Protein AF-A0A7Z9YWJ6-F1 (afdb_monomer_lite)

pLDDT: mean 89.39, std 5.34, range [56.16, 94.69]

Structure (mmCIF, N/CA/C/O backbone):
data_AF-A0A7Z9YWJ6-F1
#
_entry.id   AF-A0A7Z9YWJ6-F1
#
loop_
_atom_site.group_PDB
_atom_site.id
_atom_site.type_symbol
_atom_site.label_atom_id
_atom_site.label_alt_id
_atom_site.label_comp_id
_atom_site.label_asym_id
_atom_site.label_entity_id
_atom_site.label_seq_id
_atom_site.pdbx_PDB_ins_code
_atom_site.Cartn_x
_atom_site.Cartn_y
_atom_site.Cartn_z
_atom_site.occupancy
_atom_site.B_iso_or_equiv
_atom_site.auth_seq_id
_atom_site.auth_comp_id
_atom_site.auth_asym_id
_atom_site.auth_atom_id
_atom_site.pdbx_PDB_model_num
ATOM 1 N N . MET A 1 1 ? 27.374 -19.944 4.695 1.00 56.16 1 MET A N 1
ATOM 2 C CA . MET A 1 1 ? 26.166 -20.764 4.437 1.00 56.16 1 MET A CA 1
ATOM 3 C C . MET A 1 1 ? 24.959 -19.843 4.326 1.00 56.16 1 MET A C 1
ATOM 5 O O . MET A 1 1 ? 24.676 -19.122 5.267 1.00 56.16 1 MET A O 1
ATOM 9 N N . GLY A 1 2 ? 24.301 -19.835 3.166 1.00 79.38 2 GLY A N 1
ATOM 10 C CA . GLY A 1 2 ? 23.211 -18.919 2.800 1.00 79.38 2 GLY A CA 1
ATOM 11 C C . GLY A 1 2 ? 22.702 -19.243 1.393 1.00 79.38 2 GLY A C 1
ATOM 12 O O . GLY A 1 2 ? 22.661 -18.384 0.528 1.00 79.38 2 GLY A O 1
ATOM 13 N N . GLN A 1 3 ? 22.418 -20.523 1.137 1.00 87.38 3 GLN A N 1
ATOM 14 C CA . GLN A 1 3 ? 22.109 -21.058 -0.200 1.00 87.38 3 GLN A CA 1
ATOM 15 C C . GLN A 1 3 ? 20.597 -21.156 -0.480 1.00 87.38 3 GLN A C 1
ATOM 17 O O . GLN A 1 3 ? 20.179 -21.803 -1.435 1.00 87.38 3 GLN A O 1
ATOM 22 N N . LYS A 1 4 ? 19.748 -20.552 0.363 1.00 90.19 4 LYS A N 1
ATOM 23 C CA . LYS A 1 4 ? 18.289 -20.588 0.191 1.00 90.19 4 LYS A CA 1
ATOM 24 C C . LYS A 1 4 ? 17.822 -19.332 -0.540 1.00 90.19 4 LYS A C 1
ATOM 26 O O . LYS A 1 4 ? 18.020 -18.221 -0.056 1.00 90.19 4 LYS A O 1
ATOM 31 N N . VAL A 1 5 ? 17.179 -19.522 -1.689 1.00 91.75 5 VAL A N 1
ATOM 32 C CA . VAL A 1 5 ? 16.555 -18.442 -2.467 1.00 91.75 5 VAL A CA 1
ATOM 33 C C . VAL A 1 5 ? 15.282 -17.969 -1.763 1.00 91.75 5 VAL A C 1
ATOM 35 O O . VAL A 1 5 ? 14.593 -18.758 -1.115 1.00 91.75 5 VAL A O 1
ATOM 38 N N . ASN A 1 6 ? 14.940 -16.685 -1.903 1.00 91.12 6 ASN A N 1
ATOM 39 C CA . ASN A 1 6 ? 13.669 -16.170 -1.403 1.00 91.12 6 ASN A CA 1
ATOM 40 C C . ASN A 1 6 ? 12.496 -16.883 -2.114 1.00 91.12 6 ASN A C 1
ATOM 42 O O . ASN A 1 6 ? 12.333 -16.721 -3.329 1.00 91.12 6 ASN A O 1
ATOM 46 N N . PRO A 1 7 ? 11.641 -17.625 -1.387 1.00 92.25 7 PRO A N 1
ATOM 47 C CA . PRO A 1 7 ? 10.542 -18.377 -1.988 1.00 92.25 7 PRO A CA 1
ATOM 48 C C . PRO A 1 7 ? 9.482 -17.476 -2.631 1.00 92.25 7 PRO A C 1
ATOM 50 O O . PRO A 1 7 ? 8.764 -17.930 -3.518 1.00 92.25 7 PRO A O 1
ATOM 53 N N . LEU A 1 8 ? 9.372 -16.210 -2.205 1.00 90.00 8 LEU A N 1
ATOM 54 C CA . LEU A 1 8 ? 8.472 -15.244 -2.835 1.00 90.00 8 LEU A CA 1
ATOM 55 C C . LEU A 1 8 ? 8.949 -14.901 -4.242 1.00 90.00 8 LEU A C 1
ATOM 57 O O . LEU A 1 8 ? 8.141 -14.920 -5.161 1.00 90.00 8 LEU A O 1
ATOM 61 N N . GLY A 1 9 ? 10.250 -14.640 -4.399 1.00 90.88 9 GLY A N 1
ATOM 62 C CA . GLY A 1 9 ? 10.859 -14.318 -5.689 1.00 90.88 9 GLY A CA 1
ATOM 63 C C . GLY A 1 9 ? 10.819 -15.499 -6.654 1.00 90.88 9 GLY A C 1
ATOM 64 O O . GLY A 1 9 ? 10.411 -15.338 -7.797 1.00 90.88 9 GLY A O 1
ATOM 65 N N . LEU A 1 10 ? 11.147 -16.700 -6.164 1.00 93.31 10 LEU A N 1
ATOM 66 C CA . LEU A 1 10 ? 11.166 -17.926 -6.971 1.00 93.31 10 LEU A CA 1
ATOM 67 C C . LEU A 1 10 ? 9.800 -18.268 -7.596 1.00 93.31 10 LEU A C 1
ATOM 69 O O . LEU A 1 10 ? 9.746 -18.917 -8.632 1.00 93.31 10 LEU A O 1
ATOM 73 N N . ARG A 1 11 ? 8.694 -17.853 -6.964 1.00 94.06 11 ARG A N 1
ATOM 74 C CA . ARG A 1 11 ? 7.322 -18.171 -7.400 1.00 94.06 11 ARG A CA 1
ATOM 75 C C . ARG A 1 11 ? 6.599 -17.009 -8.086 1.00 94.06 11 ARG A C 1
ATOM 77 O O . ARG A 1 11 ? 5.394 -17.121 -8.348 1.00 94.06 11 ARG A O 1
ATOM 84 N N . LEU A 1 12 ? 7.292 -15.895 -8.339 1.00 92.19 12 LEU A N 1
ATOM 85 C CA . LEU A 1 12 ? 6.727 -14.770 -9.083 1.00 92.19 12 LEU A CA 1
ATOM 86 C C . LEU A 1 12 ? 6.292 -15.236 -10.474 1.00 92.19 12 LEU A C 1
ATOM 88 O O . LEU A 1 12 ? 7.010 -15.974 -11.139 1.00 92.19 12 LEU A O 1
ATOM 92 N N . ASN A 1 13 ? 5.105 -14.804 -10.894 1.00 89.19 13 AS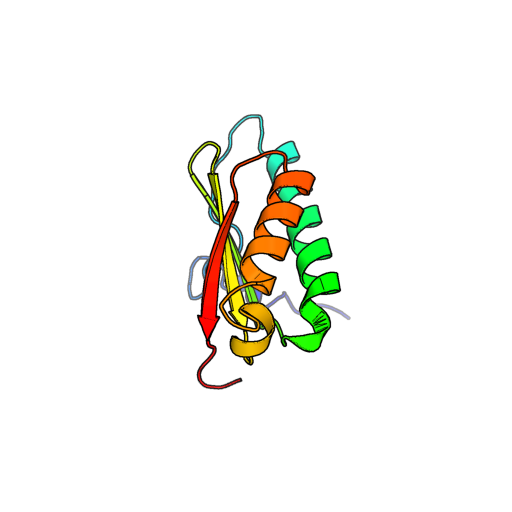N A N 1
ATOM 93 C CA . ASN A 1 13 ? 4.480 -15.153 -12.172 1.00 89.19 13 ASN A CA 1
ATOM 94 C C . ASN A 1 13 ? 4.100 -16.640 -12.356 1.00 89.19 13 ASN A C 1
ATOM 96 O O . ASN A 1 13 ? 3.615 -17.005 -13.419 1.00 89.19 13 ASN A O 1
ATOM 100 N N . ILE A 1 14 ? 4.281 -17.489 -11.334 1.00 91.81 14 ILE A N 1
ATOM 101 C CA . ILE A 1 14 ? 3.831 -18.893 -11.350 1.00 91.81 14 ILE A CA 1
ATOM 102 C C . ILE A 1 14 ? 2.600 -19.038 -10.457 1.00 91.81 14 ILE A C 1
ATOM 104 O O . ILE A 1 14 ? 1.496 -19.276 -10.930 1.00 91.81 14 ILE A O 1
ATOM 108 N N . THR A 1 15 ? 2.784 -18.854 -9.147 1.00 92.25 15 THR A N 1
ATOM 109 C CA . THR A 1 15 ? 1.693 -18.945 -8.164 1.00 92.25 15 THR A CA 1
ATOM 110 C C . THR A 1 15 ? 1.388 -17.602 -7.511 1.00 92.25 15 THR A C 1
ATOM 112 O O . THR A 1 15 ? 0.332 -17.444 -6.904 1.00 92.25 15 THR A O 1
ATOM 115 N N . ARG A 1 16 ? 2.317 -16.635 -7.569 1.00 88.25 16 ARG A N 1
ATOM 116 C CA . ARG A 1 16 ? 2.178 -15.320 -6.931 1.00 88.25 16 ARG A CA 1
ATOM 117 C C . ARG A 1 16 ? 2.373 -14.187 -7.935 1.00 88.25 16 ARG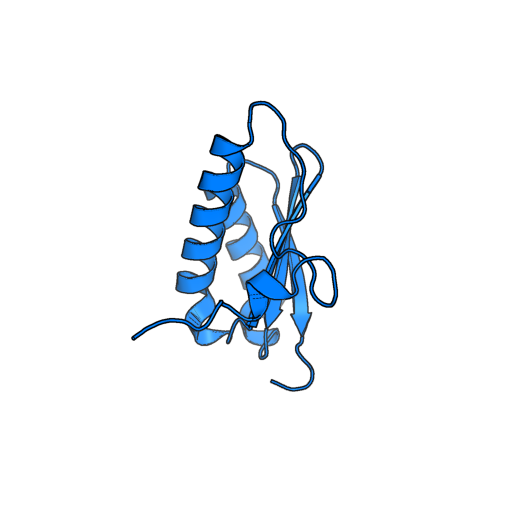 A C 1
ATOM 119 O O . ARG A 1 16 ? 3.286 -14.215 -8.754 1.00 88.25 16 ARG A O 1
ATOM 126 N N . THR A 1 17 ? 1.544 -13.156 -7.810 1.00 92.00 17 THR A N 1
ATOM 127 C CA . THR A 1 17 ? 1.614 -11.924 -8.604 1.00 92.00 17 THR A CA 1
ATOM 128 C C . THR A 1 17 ? 2.459 -10.835 -7.939 1.00 92.00 17 THR A C 1
ATOM 130 O O . THR A 1 17 ? 2.788 -10.907 -6.750 1.00 92.00 17 THR A O 1
ATOM 133 N N . TRP A 1 18 ? 2.802 -9.817 -8.728 1.00 91.88 18 TRP A N 1
ATOM 134 C CA . TRP A 1 18 ? 3.559 -8.646 -8.296 1.00 91.88 18 TRP A CA 1
ATOM 135 C C . TRP A 1 18 ? 2.774 -7.763 -7.321 1.00 91.88 18 TRP A C 1
ATOM 137 O O . TRP A 1 18 ? 1.548 -7.673 -7.370 1.00 91.88 18 TRP A O 1
ATOM 147 N N . ASP A 1 19 ? 3.510 -7.073 -6.451 1.00 92.31 19 ASP A N 1
ATOM 148 C CA . ASP A 1 19 ? 2.944 -6.109 -5.501 1.00 92.31 19 ASP A CA 1
ATOM 149 C C . ASP A 1 19 ? 2.914 -4.676 -6.072 1.00 92.31 19 ASP A C 1
ATOM 151 O O . ASP A 1 19 ? 2.262 -3.805 -5.504 1.00 92.31 19 ASP A O 1
ATOM 155 N N . SER A 1 20 ? 3.620 -4.404 -7.170 1.00 93.31 20 SER A N 1
ATOM 156 C CA . SER A 1 20 ? 3.494 -3.178 -7.969 1.00 93.31 20 SER A CA 1
ATOM 157 C C . SER A 1 20 ? 3.130 -3.605 -9.390 1.00 93.31 20 SER A C 1
ATOM 159 O O . SER A 1 20 ? 3.889 -4.337 -10.019 1.00 93.31 20 SER A O 1
ATOM 161 N N . ILE A 1 21 ? 1.950 -3.207 -9.863 1.00 92.75 21 ILE A N 1
ATOM 162 C CA . ILE A 1 21 ? 1.371 -3.618 -11.145 1.00 92.75 21 ILE A CA 1
ATOM 163 C C . ILE A 1 21 ? 1.182 -2.364 -11.994 1.00 92.75 21 ILE A C 1
ATOM 165 O O . ILE A 1 21 ? 0.158 -1.683 -11.930 1.00 92.75 21 ILE A O 1
ATOM 169 N N . TRP A 1 22 ? 2.211 -2.027 -12.759 1.00 93.00 22 TRP A N 1
ATOM 170 C CA . TRP A 1 22 ? 2.198 -0.913 -13.695 1.00 93.00 22 TRP A CA 1
ATOM 171 C C . TRP A 1 22 ? 3.333 -1.065 -14.705 1.00 93.00 22 TRP A C 1
ATOM 173 O O . TRP A 1 22 ? 4.254 -1.856 -14.509 1.00 93.00 22 TRP A O 1
ATOM 183 N N . TYR A 1 23 ? 3.263 -0.295 -15.785 1.00 90.62 23 TYR A N 1
ATOM 184 C CA . TYR A 1 23 ? 4.283 -0.249 -16.824 1.00 90.62 23 TYR A CA 1
ATOM 185 C C . TYR A 1 23 ? 4.732 1.195 -17.043 1.00 90.62 23 TYR A C 1
ATOM 187 O O . TYR A 1 23 ? 3.910 2.111 -17.023 1.00 90.62 23 TYR A O 1
ATOM 195 N N . ALA A 1 24 ? 6.032 1.402 -17.238 1.00 91.50 24 ALA A N 1
ATOM 196 C CA . ALA A 1 24 ? 6.597 2.688 -17.622 1.00 91.50 24 ALA A CA 1
ATOM 197 C C . ALA A 1 24 ? 7.849 2.464 -18.471 1.00 91.50 24 ALA A C 1
ATOM 199 O O . ALA A 1 24 ? 8.614 1.541 -18.204 1.00 91.50 24 ALA A O 1
ATOM 200 N N . ASN A 1 25 ? 8.061 3.338 -19.455 1.00 90.31 25 ASN A N 1
ATOM 201 C CA . ASN A 1 25 ? 9.266 3.340 -20.280 1.00 90.31 25 ASN A CA 1
ATOM 202 C C . ASN A 1 25 ? 10.371 4.166 -19.606 1.00 90.31 25 ASN A C 1
ATOM 204 O O . ASN A 1 25 ? 11.103 3.667 -18.756 1.00 90.31 25 ASN A O 1
ATOM 208 N N . LYS A 1 26 ? 10.467 5.456 -19.944 1.00 91.19 26 LYS A N 1
ATOM 209 C CA . LYS A 1 26 ? 11.530 6.348 -19.453 1.00 91.19 26 LYS A CA 1
ATOM 210 C C . LYS A 1 26 ? 11.362 6.720 -17.975 1.00 91.19 26 LYS A C 1
ATOM 212 O O . LYS A 1 26 ? 12.350 6.847 -17.263 1.00 91.19 26 LYS A O 1
ATOM 217 N N . ASP A 1 27 ? 10.122 6.800 -17.495 1.00 88.94 27 ASP A N 1
ATOM 218 C CA . ASP A 1 27 ? 9.804 7.276 -16.139 1.00 88.94 27 ASP A CA 1
ATOM 219 C C . ASP A 1 27 ? 9.828 6.175 -15.065 1.00 88.94 27 ASP A C 1
ATOM 221 O O . ASP A 1 27 ? 9.347 6.372 -13.946 1.00 88.94 27 ASP A O 1
ATOM 225 N N . TYR A 1 28 ? 10.370 4.993 -15.381 1.00 92.44 28 TYR A N 1
ATOM 226 C CA . TYR A 1 28 ? 10.396 3.857 -14.457 1.00 92.44 28 TYR A CA 1
ATOM 227 C C . TYR A 1 28 ? 11.114 4.187 -13.143 1.00 92.44 28 TYR A C 1
ATOM 229 O O . TYR A 1 28 ? 10.605 3.883 -12.065 1.00 92.44 28 TYR A O 1
ATOM 237 N N . SER A 1 29 ? 12.275 4.842 -13.218 1.00 92.31 29 SER A N 1
ATOM 238 C CA . SER A 1 29 ? 13.081 5.198 -12.044 1.00 92.31 29 SER A CA 1
ATOM 239 C C . SER A 1 29 ? 12.333 6.143 -11.101 1.00 92.31 29 SER A C 1
ATOM 241 O O . SER A 1 29 ? 12.300 5.913 -9.892 1.00 92.31 29 SER A O 1
ATOM 243 N N . VAL A 1 30 ? 11.673 7.163 -11.654 1.00 91.25 30 VAL A N 1
ATOM 244 C CA . VAL A 1 30 ? 10.875 8.138 -10.896 1.00 91.25 30 VAL A CA 1
ATOM 245 C C . VAL A 1 30 ? 9.700 7.439 -10.212 1.00 91.25 30 VAL A C 1
ATOM 247 O O . VAL A 1 30 ? 9.523 7.564 -8.999 1.00 91.25 30 VAL A O 1
ATOM 250 N N . ASN A 1 31 ? 8.953 6.627 -10.965 1.00 91.19 31 ASN A N 1
ATOM 251 C CA . ASN A 1 31 ? 7.811 5.881 -10.441 1.00 91.19 31 ASN A CA 1
ATOM 252 C C . ASN A 1 31 ? 8.227 4.876 -9.347 1.00 91.19 31 ASN A C 1
ATOM 254 O O . ASN A 1 31 ? 7.513 4.710 -8.358 1.00 91.19 31 ASN A O 1
ATOM 258 N N . LEU A 1 32 ? 9.396 4.241 -9.474 1.00 92.38 32 LEU A N 1
ATOM 259 C CA . LEU A 1 32 ? 9.925 3.320 -8.466 1.00 92.38 32 LEU A CA 1
ATOM 260 C C . LEU A 1 32 ? 10.277 4.038 -7.153 1.00 92.38 32 LEU A C 1
ATOM 262 O O . LEU A 1 32 ? 9.965 3.536 -6.070 1.00 92.38 32 LEU A O 1
ATOM 266 N N . ILE A 1 33 ? 10.912 5.210 -7.234 1.00 92.69 33 ILE A N 1
ATOM 267 C CA . ILE A 1 33 ? 11.263 6.019 -6.056 1.00 92.69 33 ILE A CA 1
ATOM 268 C C . ILE A 1 33 ? 9.994 6.487 -5.336 1.00 92.69 33 ILE A C 1
ATOM 270 O O . ILE A 1 33 ? 9.917 6.433 -4.106 1.00 92.69 33 ILE A O 1
ATOM 274 N N . GLU A 1 34 ? 8.982 6.917 -6.088 1.00 91.19 34 GLU A N 1
ATOM 275 C CA . GLU A 1 34 ? 7.669 7.249 -5.536 1.00 91.19 34 GLU A CA 1
ATOM 276 C C . GLU A 1 34 ? 7.033 6.045 -4.826 1.00 91.19 34 GLU A C 1
ATOM 278 O O . GLU A 1 34 ? 6.619 6.170 -3.674 1.00 91.19 34 GL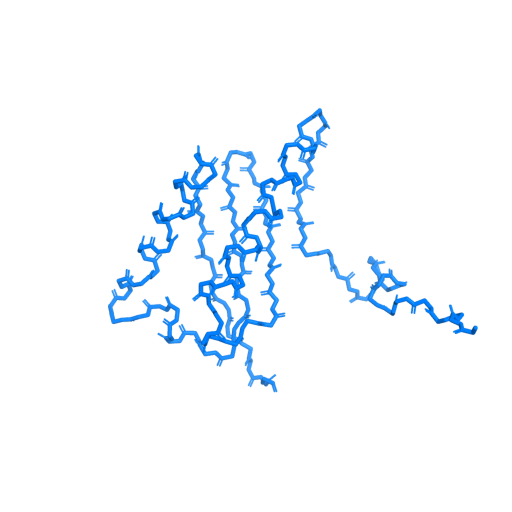U A O 1
ATOM 283 N N . ASP A 1 35 ? 7.016 4.864 -5.452 1.00 92.44 35 ASP A N 1
ATOM 284 C CA . ASP A 1 35 ? 6.470 3.639 -4.852 1.00 92.44 35 ASP A CA 1
ATOM 285 C C . ASP A 1 35 ? 7.161 3.298 -3.518 1.00 92.44 35 ASP A C 1
ATOM 287 O O . ASP A 1 35 ? 6.499 2.933 -2.541 1.00 92.44 35 ASP A O 1
ATOM 291 N N . GLN A 1 36 ? 8.486 3.455 -3.431 1.00 93.19 36 GLN A N 1
ATOM 292 C CA . GLN A 1 36 ? 9.222 3.248 -2.181 1.00 93.19 36 GLN A CA 1
ATOM 293 C C . GLN A 1 36 ? 8.826 4.258 -1.096 1.00 93.19 36 GLN A C 1
ATOM 295 O O . GLN A 1 36 ? 8.621 3.864 0.058 1.00 93.19 36 GLN A O 1
ATOM 300 N N . LYS A 1 37 ? 8.671 5.540 -1.452 1.00 92.88 37 LYS A N 1
ATOM 301 C CA . LYS A 1 37 ? 8.213 6.588 -0.523 1.00 92.88 37 LYS A CA 1
ATOM 302 C C . LYS A 1 37 ? 6.813 6.286 0.006 1.00 92.88 37 LYS A C 1
ATOM 304 O O . LYS A 1 37 ? 6.608 6.322 1.218 1.00 92.88 37 LYS A O 1
ATOM 309 N N . ILE A 1 38 ? 5.887 5.906 -0.877 1.00 92.75 38 ILE A N 1
ATOM 310 C CA . ILE A 1 38 ? 4.511 5.529 -0.525 1.00 92.75 38 ILE A CA 1
ATOM 311 C C . ILE A 1 38 ? 4.517 4.349 0.447 1.00 92.75 38 ILE A C 1
ATOM 313 O O . ILE A 1 38 ? 3.897 4.406 1.508 1.00 92.75 38 ILE A O 1
ATOM 317 N N . ARG A 1 39 ? 5.262 3.283 0.130 1.00 93.00 39 ARG A N 1
ATOM 318 C CA . ARG A 1 39 ? 5.354 2.092 0.989 1.00 93.00 39 ARG A CA 1
ATOM 319 C C . ARG A 1 39 ? 5.932 2.421 2.363 1.00 93.00 39 ARG A C 1
ATOM 321 O O . ARG A 1 39 ? 5.427 1.907 3.359 1.00 93.00 39 ARG A O 1
ATOM 328 N N . LYS A 1 40 ? 6.969 3.263 2.431 1.00 93.31 40 LYS A N 1
ATOM 329 C CA . LYS A 1 40 ? 7.571 3.689 3.703 1.00 93.31 40 LYS A CA 1
ATOM 330 C C . LYS A 1 40 ? 6.574 4.493 4.534 1.00 93.31 40 LYS A C 1
ATOM 332 O O . LYS A 1 40 ? 6.356 4.150 5.690 1.00 93.31 40 LYS A O 1
ATOM 337 N N . PHE A 1 41 ? 5.928 5.482 3.920 1.00 93.12 41 PHE A N 1
ATOM 338 C CA . PHE A 1 41 ? 4.931 6.334 4.563 1.00 93.12 41 PHE A CA 1
ATOM 339 C C . PHE A 1 41 ? 3.743 5.534 5.118 1.00 93.12 41 PHE A C 1
ATOM 341 O O . PHE A 1 41 ? 3.394 5.670 6.291 1.00 93.12 41 PHE A O 1
ATOM 348 N N . LEU A 1 42 ? 3.166 4.637 4.312 1.00 91.81 42 LEU A N 1
ATOM 349 C CA . LEU A 1 42 ? 2.041 3.797 4.729 1.00 91.81 42 LEU A CA 1
ATOM 350 C C . LEU A 1 42 ? 2.429 2.856 5.867 1.00 91.81 42 LEU A C 1
ATOM 352 O O . LEU A 1 42 ? 1.682 2.731 6.832 1.00 91.81 42 LEU A O 1
ATOM 356 N N . LYS A 1 43 ? 3.613 2.234 5.798 1.00 90.38 43 LYS A N 1
ATOM 357 C CA . LYS A 1 43 ? 4.105 1.373 6.881 1.00 90.38 43 LYS A CA 1
ATOM 358 C C . LYS A 1 43 ? 4.299 2.134 8.187 1.00 90.38 43 LYS A C 1
ATOM 360 O O . LYS A 1 43 ? 4.010 1.570 9.232 1.00 90.38 43 LYS A O 1
ATOM 365 N N . THR A 1 44 ? 4.782 3.376 8.150 1.00 90.50 44 THR A N 1
ATOM 366 C CA . THR A 1 44 ? 4.966 4.184 9.366 1.00 90.50 44 THR A CA 1
ATOM 367 C C . THR A 1 44 ? 3.653 4.713 9.926 1.00 90.50 44 THR A C 1
ATOM 369 O O . THR A 1 44 ? 3.468 4.699 11.136 1.00 90.50 44 THR A O 1
ATOM 372 N N . ARG A 1 45 ? 2.727 5.148 9.066 1.00 88.56 45 ARG A N 1
ATOM 373 C CA . ARG A 1 45 ? 1.450 5.730 9.496 1.00 88.56 45 ARG A CA 1
ATOM 374 C C . ARG A 1 45 ? 0.475 4.667 10.006 1.00 88.56 45 ARG A C 1
ATOM 376 O O . ARG A 1 45 ? -0.212 4.886 10.995 1.00 88.56 45 ARG A O 1
ATOM 383 N N . LEU A 1 46 ? 0.424 3.510 9.347 1.00 87.62 46 LEU A N 1
ATOM 384 C CA . LEU A 1 46 ? -0.569 2.459 9.591 1.00 87.62 46 LEU A CA 1
ATOM 385 C C . LEU A 1 46 ? -0.024 1.283 10.418 1.00 87.62 46 LEU A C 1
ATOM 387 O O . LEU A 1 46 ? -0.529 0.166 10.302 1.00 87.62 46 LEU A O 1
ATOM 391 N N . GLN A 1 47 ? 0.979 1.511 11.276 1.00 84.94 47 GLN A N 1
ATOM 392 C CA . GLN A 1 47 ? 1.539 0.455 12.138 1.00 84.94 47 GLN A CA 1
ATOM 393 C C . GLN A 1 47 ? 0.463 -0.225 12.997 1.00 84.94 47 GLN A C 1
ATOM 395 O O . GLN A 1 47 ? 0.444 -1.446 13.128 1.00 84.94 47 GLN A O 1
ATOM 400 N N . HIS A 1 48 ? -0.490 0.553 13.513 1.00 85.06 48 HIS A N 1
ATOM 401 C CA . HIS A 1 48 ? -1.579 0.055 14.359 1.00 85.06 48 HIS A CA 1
ATOM 402 C C . HIS A 1 48 ? -2.645 -0.752 13.600 1.00 85.06 48 HIS A C 1
ATOM 404 O O . HIS A 1 48 ? -3.413 -1.493 14.216 1.00 85.06 48 HIS A O 1
ATOM 410 N N . ALA A 1 49 ? -2.704 -0.625 12.271 1.00 83.62 49 ALA A N 1
ATOM 411 C CA . ALA A 1 49 ? -3.735 -1.243 11.442 1.00 83.62 49 ALA A CA 1
ATOM 412 C C . ALA A 1 49 ? -3.358 -2.642 10.921 1.00 83.62 49 ALA A C 1
ATOM 414 O O . ALA A 1 49 ? -4.125 -3.218 10.155 1.00 83.62 49 ALA A O 1
ATOM 415 N N . ALA A 1 50 ? -2.202 -3.197 11.312 1.00 86.81 50 ALA A N 1
ATOM 416 C CA . ALA A 1 50 ? -1.751 -4.536 10.911 1.00 86.81 50 ALA A CA 1
ATOM 417 C C . ALA A 1 50 ? -1.862 -4.775 9.387 1.00 86.81 50 ALA A C 1
ATOM 419 O O . ALA A 1 50 ? -2.674 -5.568 8.901 1.00 86.81 50 ALA A O 1
ATOM 420 N N . LEU A 1 51 ? -1.061 -4.031 8.618 1.00 89.19 51 LEU A N 1
ATOM 421 C CA . LEU A 1 51 ? -0.981 -4.177 7.165 1.00 89.19 51 LEU A CA 1
ATOM 422 C C . LEU A 1 51 ? -0.290 -5.490 6.779 1.00 89.19 51 LEU A C 1
ATOM 424 O O . LEU A 1 51 ? 0.864 -5.717 7.135 1.00 89.19 51 LEU A O 1
ATOM 428 N N . SER A 1 52 ? -0.974 -6.309 5.983 1.00 89.62 52 SER A N 1
ATOM 429 C CA . SER A 1 52 ? -0.439 -7.563 5.441 1.00 89.62 52 SER A CA 1
ATOM 430 C C . SER A 1 52 ? 0.230 -7.350 4.081 1.00 89.62 52 SER A C 1
ATOM 432 O O . SER A 1 52 ? 1.360 -7.783 3.845 1.00 89.62 52 SER A O 1
ATOM 434 N N . LYS A 1 53 ? -0.448 -6.638 3.174 1.00 90.25 53 LYS A N 1
ATOM 435 C CA . LYS A 1 53 ? 0.005 -6.436 1.793 1.00 90.25 53 LYS A CA 1
ATOM 436 C C . LYS A 1 53 ? -0.373 -5.043 1.298 1.00 90.25 53 LYS A C 1
ATOM 438 O O . LYS A 1 53 ? -1.446 -4.535 1.609 1.00 90.25 53 LYS A O 1
ATOM 443 N N . ILE A 1 54 ? 0.513 -4.442 0.505 1.00 93.81 54 ILE A N 1
ATOM 444 C CA . ILE A 1 54 ? 0.268 -3.177 -0.196 1.00 93.81 54 ILE A CA 1
ATOM 445 C C . ILE A 1 54 ? 0.479 -3.442 -1.681 1.00 93.81 54 ILE A C 1
ATOM 447 O O . ILE A 1 54 ? 1.605 -3.757 -2.085 1.00 93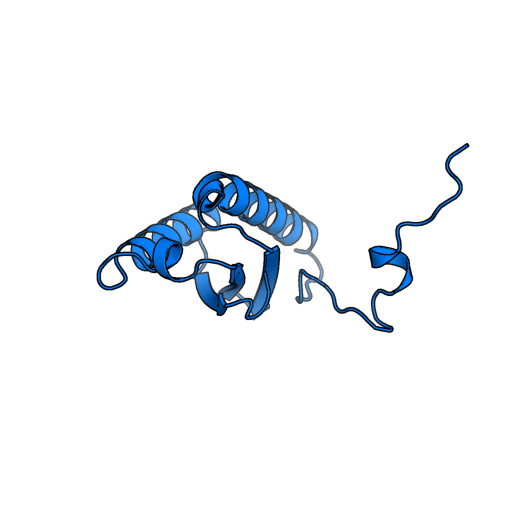.81 54 ILE A O 1
ATOM 451 N N . ILE A 1 55 ? -0.591 -3.314 -2.465 1.00 94.69 55 ILE A N 1
ATOM 452 C CA . ILE A 1 55 ? -0.535 -3.404 -3.923 1.00 94.69 55 ILE A CA 1
ATOM 453 C C . ILE A 1 55 ? -0.650 -1.997 -4.507 1.00 94.69 55 ILE A C 1
ATOM 455 O O . ILE A 1 55 ? -1.574 -1.257 -4.170 1.00 94.69 55 ILE A O 1
ATOM 459 N N . LEU A 1 56 ? 0.302 -1.629 -5.361 1.00 94.56 56 LEU A N 1
ATOM 460 C CA . LEU A 1 56 ? 0.311 -0.352 -6.070 1.00 94.56 56 LEU A CA 1
ATOM 461 C C . LEU A 1 56 ? -0.010 -0.591 -7.540 1.00 94.56 56 LEU A C 1
ATOM 463 O O . LEU A 1 56 ? 0.714 -1.301 -8.230 1.00 94.56 56 LEU A O 1
ATOM 467 N N . GLU A 1 57 ? -1.086 0.015 -8.014 1.00 93.38 57 GLU A N 1
ATOM 468 C CA . GLU A 1 57 ? -1.493 0.019 -9.415 1.00 93.38 57 GLU A CA 1
ATOM 469 C C . GLU A 1 57 ? -1.378 1.446 -9.949 1.00 93.38 57 GLU A C 1
ATOM 471 O O . GLU A 1 57 ? -1.762 2.401 -9.272 1.00 93.38 57 GLU A O 1
ATOM 476 N N . ARG A 1 58 ? -0.857 1.616 -11.165 1.00 90.75 58 ARG A N 1
ATOM 477 C CA . ARG A 1 58 ? -0.819 2.927 -11.829 1.00 90.75 58 ARG A CA 1
ATOM 478 C C . ARG A 1 58 ? -1.547 2.838 -13.159 1.00 90.75 58 ARG A C 1
ATOM 480 O O . ARG A 1 58 ? -1.309 1.925 -13.946 1.00 90.75 58 ARG A O 1
ATOM 487 N N . THR A 1 59 ? -2.433 3.794 -13.407 1.00 87.81 59 THR A N 1
ATOM 488 C CA . THR A 1 59 ? -3.177 3.912 -14.664 1.00 87.81 59 THR A CA 1
ATOM 489 C C . THR A 1 59 ? -3.041 5.349 -15.150 1.00 87.81 59 THR A C 1
ATOM 491 O O . THR A 1 59 ? -3.769 6.235 -14.695 1.00 87.81 59 THR A O 1
ATOM 494 N N . GLY A 1 60 ? -2.058 5.588 -16.024 1.00 84.31 60 GLY A N 1
ATOM 495 C CA . GLY A 1 60 ? -1.637 6.943 -16.390 1.00 84.31 60 GLY A CA 1
ATOM 496 C C . GLY A 1 60 ? -1.203 7.728 -15.150 1.00 84.31 60 GLY A C 1
ATOM 497 O O . GLY A 1 60 ? -0.363 7.264 -14.380 1.00 84.31 60 GLY A O 1
ATOM 498 N N . ASP A 1 61 ? -1.845 8.871 -14.914 1.00 84.12 61 ASP A N 1
ATOM 499 C CA . ASP A 1 61 ? -1.524 9.766 -13.793 1.00 84.12 61 ASP A CA 1
ATOM 500 C C . ASP A 1 61 ? -2.158 9.358 -12.457 1.00 84.12 61 ASP A C 1
ATOM 502 O O . ASP A 1 61 ? -1.870 9.958 -11.421 1.00 84.12 61 ASP A O 1
ATOM 506 N N . LYS A 1 62 ? -3.051 8.362 -12.454 1.00 89.62 62 LYS A N 1
ATOM 507 C CA . LYS A 1 62 ? -3.743 7.922 -11.238 1.00 89.62 62 LYS A CA 1
ATOM 508 C C . LYS A 1 62 ? -2.973 6.792 -10.569 1.00 89.62 62 LYS A C 1
ATOM 510 O O . LYS A 1 62 ? -2.669 5.781 -11.206 1.00 89.62 62 LYS A O 1
ATOM 515 N N . VAL A 1 63 ? -2.736 6.936 -9.268 1.00 92.25 63 VAL A N 1
ATOM 516 C CA . VAL A 1 63 ? -2.146 5.890 -8.425 1.00 92.25 63 VAL A CA 1
ATOM 517 C C . VAL A 1 63 ? -3.248 5.260 -7.585 1.00 92.25 63 VAL A C 1
ATOM 519 O O . VAL A 1 63 ? -3.894 5.934 -6.786 1.00 92.25 63 VAL A O 1
ATOM 522 N N . ARG A 1 64 ? -3.473 3.961 -7.757 1.00 93.38 64 ARG A N 1
ATOM 523 C CA . ARG A 1 64 ? -4.398 3.177 -6.943 1.00 93.38 64 ARG A CA 1
ATOM 524 C C . ARG A 1 64 ? -3.606 2.359 -5.929 1.00 93.38 64 ARG A C 1
ATOM 526 O O . ARG A 1 64 ? -2.746 1.557 -6.284 1.00 93.38 64 ARG A O 1
ATOM 533 N N . VAL A 1 65 ? -3.911 2.566 -4.656 1.00 93.88 65 VAL A N 1
ATOM 534 C CA . VAL A 1 65 ? -3.281 1.895 -3.523 1.00 93.88 65 VAL A CA 1
ATOM 535 C C . VAL A 1 65 ? -4.290 0.930 -2.918 1.00 93.88 65 VAL A C 1
ATOM 537 O O . VAL A 1 65 ? -5.259 1.347 -2.291 1.00 93.88 65 VAL A O 1
ATOM 540 N N . LYS A 1 66 ? -4.046 -0.368 -3.092 1.00 93.75 66 LYS A N 1
ATOM 541 C CA . LYS A 1 66 ? -4.829 -1.439 -2.474 1.00 93.75 66 LYS A CA 1
ATOM 542 C C . LYS A 1 66 ? -4.156 -1.878 -1.178 1.00 93.75 66 LYS A C 1
ATOM 544 O O . LYS A 1 66 ? -3.037 -2.401 -1.192 1.00 93.75 66 LYS A O 1
ATOM 549 N N . LEU A 1 67 ? -4.839 -1.661 -0.062 1.00 93.06 67 LEU A N 1
ATOM 550 C CA . LEU A 1 67 ? -4.378 -1.996 1.280 1.00 93.06 67 LEU A CA 1
ATOM 551 C C . LEU A 1 67 ? -5.083 -3.254 1.776 1.00 93.06 67 LEU A C 1
ATOM 553 O O . LEU A 1 67 ? -6.304 -3.275 1.889 1.00 93.06 67 LEU A O 1
ATOM 557 N N . PHE A 1 68 ? -4.305 -4.276 2.120 1.00 92.56 68 PHE A N 1
ATOM 558 C CA . PHE A 1 68 ? -4.803 -5.484 2.769 1.00 92.56 68 PHE A CA 1
ATOM 559 C C . PHE A 1 68 ? -4.496 -5.403 4.257 1.00 92.56 68 PHE A C 1
ATOM 561 O O . PHE A 1 68 ? -3.328 -5.350 4.655 1.00 92.56 68 PHE A O 1
ATOM 568 N N . THR A 1 69 ? -5.540 -5.387 5.075 1.00 91.88 69 THR A N 1
ATOM 569 C CA . THR A 1 69 ? -5.446 -5.171 6.523 1.00 91.88 69 THR A CA 1
ATOM 570 C C . THR A 1 69 ? -6.302 -6.178 7.281 1.00 91.88 69 THR A C 1
ATOM 572 O O . THR A 1 69 ? -7.361 -6.590 6.810 1.00 91.88 69 THR A O 1
ATOM 575 N N . ALA A 1 70 ? -5.842 -6.561 8.473 1.00 90.50 70 ALA A N 1
ATOM 576 C CA . ALA A 1 70 ? -6.633 -7.339 9.424 1.00 90.50 70 ALA A CA 1
ATOM 577 C C . ALA A 1 70 ? -7.671 -6.487 10.182 1.00 90.50 70 ALA A C 1
ATOM 579 O O . ALA A 1 70 ? -8.589 -7.026 10.787 1.00 90.50 70 ALA A O 1
ATOM 580 N N . ARG A 1 71 ? -7.508 -5.155 10.207 1.00 89.00 71 ARG A N 1
ATOM 581 C CA . ARG A 1 71 ? -8.351 -4.221 10.971 1.00 89.00 71 ARG A CA 1
ATOM 582 C C . ARG A 1 71 ? -8.759 -3.021 10.106 1.00 89.00 71 ARG A C 1
ATOM 584 O O . ARG A 1 71 ? -8.292 -1.904 10.348 1.00 89.00 71 ARG A O 1
ATOM 591 N N . PRO A 1 72 ? -9.659 -3.210 9.122 1.00 89.38 72 PRO A N 1
ATOM 592 C CA . PRO A 1 72 ? -10.069 -2.142 8.205 1.00 89.38 72 PRO A CA 1
ATOM 593 C C . PRO A 1 72 ? -10.723 -0.951 8.915 1.00 89.38 72 PRO A C 1
ATOM 595 O O . PRO A 1 72 ? -10.521 0.191 8.505 1.00 89.38 72 PRO A O 1
ATOM 598 N N . GLY A 1 73 ? -11.438 -1.188 10.021 1.00 88.00 73 GLY A N 1
ATOM 599 C CA . GLY A 1 73 ? -12.133 -0.133 10.766 1.00 88.00 73 GLY A CA 1
ATOM 600 C C . GLY A 1 73 ? -11.218 0.984 11.282 1.00 88.00 73 GLY A C 1
ATOM 601 O O . GLY A 1 73 ? -11.627 2.141 11.303 1.00 88.00 73 GLY A O 1
ATOM 602 N N . ILE A 1 74 ? -9.964 0.667 11.628 1.00 87.00 74 ILE A N 1
ATOM 603 C CA . ILE A 1 74 ? -8.990 1.668 12.097 1.00 87.00 74 ILE A CA 1
ATOM 604 C C . ILE A 1 74 ? -8.564 2.592 10.947 1.00 87.00 74 ILE A C 1
ATOM 606 O O . ILE A 1 74 ? -8.371 3.782 11.163 1.00 87.00 74 ILE A O 1
ATOM 610 N N . ILE A 1 75 ? -8.450 2.061 9.724 1.00 86.31 75 ILE A N 1
ATOM 611 C CA . ILE A 1 75 ? -8.025 2.826 8.540 1.00 86.31 75 ILE A CA 1
ATOM 612 C C . ILE A 1 75 ? -9.162 3.710 8.013 1.00 86.31 75 ILE A C 1
ATOM 614 O O . ILE A 1 75 ? -8.920 4.816 7.539 1.00 86.31 75 ILE A O 1
ATOM 618 N N . ILE A 1 76 ? -10.405 3.231 8.089 1.00 87.44 76 ILE A N 1
ATOM 619 C CA . ILE A 1 76 ? -11.582 3.999 7.659 1.00 87.44 76 ILE A CA 1
ATOM 620 C C . ILE A 1 76 ? -11.866 5.138 8.655 1.00 87.44 76 ILE A C 1
ATOM 622 O O . ILE A 1 76 ? -12.169 6.262 8.250 1.00 87.44 76 ILE A O 1
ATOM 626 N N . GLY A 1 77 ? -11.736 4.870 9.959 1.00 86.19 77 GLY A N 1
ATOM 627 C CA . GLY A 1 77 ? -12.016 5.836 11.019 1.00 86.19 77 GLY A CA 1
ATOM 628 C C . GLY A 1 77 ? -13.513 6.120 11.207 1.00 86.19 77 GLY A C 1
ATOM 629 O O . GLY A 1 77 ? -14.386 5.458 10.640 1.00 86.19 77 GLY A O 1
ATOM 630 N N . LYS A 1 78 ? -13.840 7.126 12.027 1.00 86.06 78 LYS A N 1
ATOM 631 C CA . LYS A 1 78 ? -15.236 7.522 12.280 1.00 86.06 78 LYS A CA 1
ATOM 632 C C . LYS A 1 78 ? -15.796 8.234 11.044 1.00 86.06 78 LYS A C 1
ATOM 634 O O . LYS A 1 78 ? -15.281 9.274 10.651 1.00 86.06 78 LYS A O 1
ATOM 639 N N . LYS A 1 79 ? -16.856 7.683 10.438 1.00 83.81 79 LYS A N 1
ATOM 640 C CA . LYS A 1 79 ? -17.514 8.225 9.226 1.00 83.81 79 LYS A CA 1
ATOM 641 C C . LYS A 1 79 ? -16.577 8.434 8.017 1.00 83.81 79 LYS A C 1
ATOM 643 O O . LYS A 1 79 ? -16.882 9.251 7.159 1.00 83.81 79 LYS A O 1
ATOM 648 N N . GLY A 1 80 ? -15.452 7.718 7.933 1.00 84.44 80 GLY A N 1
ATOM 649 C CA . GLY A 1 80 ? -14.511 7.870 6.816 1.00 84.44 80 GLY A CA 1
ATOM 650 C C . GLY A 1 80 ? -13.541 9.052 6.944 1.00 84.44 80 GLY A C 1
ATOM 651 O O . GLY A 1 80 ? -12.847 9.362 5.984 1.00 84.44 80 GLY A O 1
ATOM 652 N N . SER A 1 81 ? -13.447 9.721 8.097 1.00 88.56 81 SER A N 1
ATOM 653 C CA . SER A 1 81 ? -12.564 10.890 8.240 1.00 88.56 81 SER A CA 1
ATOM 654 C C . SER A 1 81 ? -11.086 10.560 8.003 1.00 88.56 81 SER A C 1
ATOM 656 O O . SER A 1 81 ? -10.369 11.327 7.364 1.00 88.56 81 SER A O 1
ATOM 658 N N . GLU A 1 82 ? -10.620 9.409 8.497 1.00 88.25 82 GLU A N 1
ATOM 659 C CA . GLU A 1 82 ? -9.201 9.045 8.426 1.00 88.25 82 GLU A CA 1
ATOM 660 C C . GLU A 1 82 ? -8.790 8.698 6.989 1.00 88.25 82 GLU A C 1
ATOM 662 O O . GLU A 1 82 ? -7.696 9.063 6.561 1.00 88.25 82 GLU A O 1
ATOM 667 N N . ILE A 1 83 ? -9.685 8.088 6.196 1.00 89.75 83 ILE A N 1
ATOM 668 C CA . ILE A 1 83 ? -9.392 7.760 4.792 1.00 89.75 83 ILE A CA 1
ATOM 669 C C . ILE A 1 83 ? -9.210 9.021 3.940 1.00 89.75 83 ILE A C 1
ATOM 671 O O . ILE A 1 83 ? -8.350 9.054 3.059 1.00 89.75 83 ILE A O 1
ATOM 675 N N . GLU A 1 84 ? -9.983 10.076 4.213 1.00 89.81 84 GLU A N 1
ATOM 676 C CA . GLU A 1 84 ? -9.869 11.352 3.504 1.00 89.81 84 GLU A CA 1
ATOM 677 C C . GLU A 1 84 ? -8.571 12.080 3.848 1.00 89.81 84 GLU A C 1
ATOM 679 O O . GLU A 1 84 ? -7.926 12.645 2.961 1.00 89.81 84 GLU A O 1
ATOM 684 N N . ILE A 1 85 ? -8.168 12.049 5.121 1.00 91.19 85 ILE A N 1
ATOM 685 C CA . ILE A 1 85 ? -6.896 12.620 5.574 1.00 91.19 85 ILE A CA 1
ATOM 686 C C . ILE A 1 85 ? -5.738 11.879 4.901 1.00 91.19 85 ILE A C 1
ATOM 688 O O . ILE A 1 85 ? -4.887 12.511 4.275 1.00 91.19 85 ILE A O 1
ATOM 692 N N . LEU A 1 86 ? -5.759 10.545 4.938 1.00 90.69 86 LEU A N 1
ATOM 693 C CA . LEU A 1 86 ? -4.723 9.701 4.345 1.00 90.69 86 LEU A CA 1
ATOM 694 C C . LEU A 1 86 ? -4.627 9.922 2.829 1.00 90.69 86 LEU A C 1
ATOM 696 O O . LEU A 1 86 ? -3.532 10.053 2.280 1.00 90.69 86 LEU A O 1
ATOM 700 N N . LYS A 1 87 ? -5.770 10.053 2.146 1.00 91.25 87 LYS A N 1
ATOM 701 C CA . LYS A 1 87 ? -5.812 10.405 0.723 1.00 91.25 87 LYS A CA 1
ATOM 702 C C . LYS A 1 87 ? -5.138 11.752 0.456 1.00 91.25 87 LYS A C 1
ATOM 704 O O . LYS A 1 87 ? -4.275 11.817 -0.413 1.00 91.25 87 LYS A O 1
ATOM 709 N N . LYS A 1 88 ? -5.474 12.802 1.214 1.00 91.62 88 LYS A N 1
ATOM 710 C CA . LYS A 1 88 ? -4.857 14.134 1.062 1.00 91.62 88 LYS A CA 1
ATOM 711 C C . LYS A 1 88 ? -3.351 14.105 1.326 1.00 91.62 88 LYS A C 1
ATOM 713 O O . LYS A 1 88 ? -2.598 14.783 0.634 1.00 91.62 88 LYS A O 1
ATOM 718 N N . GLU A 1 89 ? -2.897 13.338 2.313 1.00 91.31 89 GLU A N 1
ATOM 719 C CA . GLU A 1 89 ? -1.469 13.180 2.613 1.00 91.31 89 GLU A CA 1
ATOM 720 C C . GLU A 1 89 ? -0.723 12.459 1.481 1.00 91.31 89 GLU A C 1
ATOM 722 O O . GLU A 1 89 ? 0.351 12.906 1.074 1.00 91.31 89 GLU A O 1
ATOM 727 N N . LEU A 1 90 ? -1.306 11.400 0.908 1.00 90.75 90 LEU A N 1
ATOM 728 C CA . LEU A 1 90 ? -0.732 10.715 -0.254 1.00 90.75 90 LEU A CA 1
ATOM 729 C C . LEU A 1 90 ? -0.693 11.609 -1.497 1.00 90.75 90 LEU A C 1
ATOM 731 O O . LEU A 1 90 ? 0.319 11.630 -2.197 1.00 90.75 90 LEU A O 1
ATOM 735 N N . GLU A 1 91 ? -1.758 12.369 -1.757 1.00 90.50 91 GLU A N 1
ATOM 736 C CA . GLU A 1 91 ? -1.801 13.316 -2.876 1.00 90.50 91 GLU A CA 1
ATOM 737 C C . GLU A 1 91 ? -0.731 14.406 -2.722 1.00 90.50 91 GLU A C 1
ATOM 739 O O . GLU A 1 91 ? -0.065 14.735 -3.700 1.00 90.50 91 GLU A O 1
ATOM 744 N N . LYS A 1 92 ? -0.472 14.896 -1.501 1.00 90.62 92 LYS A N 1
ATOM 745 C CA . LYS A 1 92 ? 0.623 15.845 -1.224 1.00 90.62 92 LYS A CA 1
ATOM 746 C C . LYS A 1 92 ? 2.013 15.246 -1.448 1.00 90.62 92 LYS A C 1
ATOM 748 O O . LYS A 1 92 ? 2.909 15.951 -1.898 1.00 90.62 92 LYS A O 1
ATOM 753 N N . LEU A 1 93 ? 2.209 13.966 -1.128 1.00 87.62 93 LEU A N 1
ATOM 754 C CA . LEU A 1 93 ? 3.508 13.297 -1.267 1.00 87.62 93 LEU A CA 1
ATOM 755 C C . LEU A 1 93 ? 3.880 12.991 -2.721 1.00 87.62 93 LEU A C 1
ATOM 757 O O . LEU A 1 93 ? 5.057 13.049 -3.072 1.0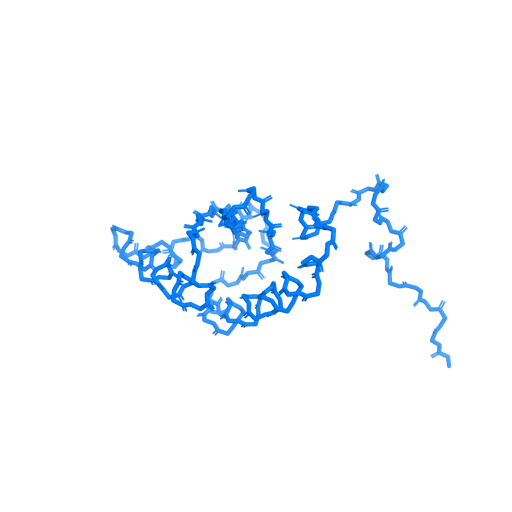0 87.62 93 LEU A O 1
ATOM 761 N N . ILE A 1 94 ? 2.897 12.616 -3.540 1.00 84.06 94 ILE A N 1
ATOM 762 C CA . ILE A 1 94 ? 3.111 12.157 -4.923 1.00 84.06 94 ILE A CA 1
ATOM 763 C C . ILE A 1 94 ? 2.812 13.283 -5.926 1.00 84.06 94 ILE A C 1
ATOM 765 O O . ILE A 1 94 ? 3.253 13.232 -7.070 1.00 84.06 94 ILE A O 1
ATOM 769 N N . ASN A 1 95 ? 2.060 14.307 -5.508 1.00 85.62 95 ASN A N 1
ATOM 770 C CA . ASN A 1 95 ? 1.528 15.367 -6.365 1.00 85.62 95 ASN A CA 1
ATOM 771 C C . ASN A 1 95 ? 0.686 14.826 -7.542 1.00 85.62 95 ASN A C 1
ATOM 773 O O . ASN A 1 95 ? 0.660 15.385 -8.636 1.00 85.62 95 ASN A O 1
ATOM 777 N N . ARG A 1 96 ? 0.015 13.688 -7.323 1.00 85.31 96 ARG A N 1
ATOM 778 C CA . ARG A 1 96 ? -0.857 12.995 -8.283 1.00 85.31 96 ARG A CA 1
ATOM 779 C C . ARG A 1 96 ? -2.123 12.524 -7.583 1.00 85.31 96 ARG A C 1
ATOM 781 O O . ARG A 1 96 ? -2.145 12.378 -6.364 1.00 85.31 96 ARG A O 1
ATOM 788 N N . LYS A 1 97 ? -3.169 12.239 -8.361 1.00 88.56 97 LYS A N 1
ATOM 789 C CA . LYS A 1 97 ? -4.442 11.740 -7.822 1.00 88.56 97 LYS A CA 1
ATOM 790 C C . LYS A 1 97 ? -4.276 10.319 -7.287 1.00 88.56 97 LYS A C 1
ATOM 792 O O . LYS A 1 97 ? -3.898 9.415 -8.037 1.00 88.56 97 LYS A O 1
ATOM 797 N N . ALA A 1 98 ? -4.619 10.126 -6.015 1.00 90.38 98 ALA A N 1
ATOM 798 C CA . ALA A 1 98 ? -4.560 8.833 -5.348 1.00 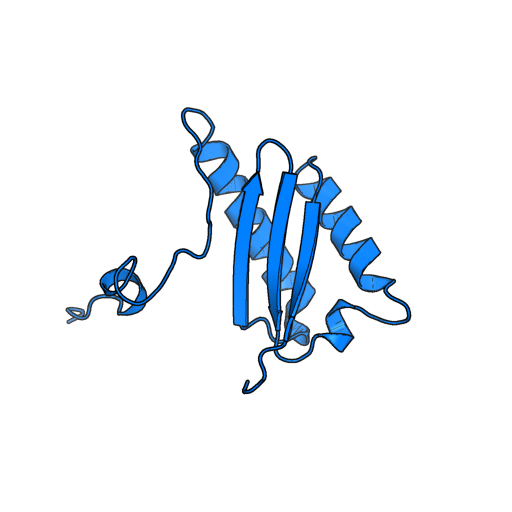90.38 98 ALA A CA 1
ATOM 799 C C . ALA A 1 98 ? -5.967 8.257 -5.128 1.00 90.38 98 ALA A C 1
ATOM 801 O O . ALA A 1 98 ? -6.898 8.961 -4.736 1.00 90.38 98 ALA A O 1
ATOM 802 N N . VAL A 1 99 ? -6.128 6.958 -5.360 1.00 91.31 99 VAL A N 1
ATOM 803 C CA . VAL A 1 99 ? -7.335 6.196 -5.015 1.00 91.31 99 VAL A CA 1
ATOM 804 C C . VAL A 1 99 ? -6.932 5.123 -4.019 1.00 91.31 99 VAL A C 1
ATOM 806 O O . VAL A 1 99 ? -5.972 4.398 -4.266 1.00 91.31 99 VAL A O 1
ATOM 809 N N . ILE A 1 100 ? -7.636 5.032 -2.895 1.00 92.00 100 ILE A N 1
ATOM 810 C CA . ILE A 1 100 ? -7.343 4.056 -1.845 1.00 92.00 100 ILE A CA 1
ATOM 811 C C . ILE A 1 100 ? -8.471 3.032 -1.820 1.00 92.00 100 ILE A C 1
ATOM 813 O O . ILE A 1 100 ? -9.622 3.398 -1.600 1.00 92.00 100 ILE A O 1
ATOM 817 N N . ASP A 1 101 ? -8.109 1.765 -1.986 1.00 91.88 101 ASP A N 1
ATOM 818 C CA . ASP A 1 101 ? -9.008 0.625 -1.854 1.00 91.88 101 ASP A CA 1
ATOM 819 C C . ASP A 1 101 ? -8.568 -0.200 -0.640 1.00 91.88 101 ASP A C 1
ATOM 821 O O . ASP A 1 101 ? -7.408 -0.606 -0.541 1.00 91.88 101 ASP A O 1
ATOM 825 N N . ILE A 1 102 ? -9.481 -0.463 0.293 1.00 91.00 102 ILE A N 1
ATOM 826 C CA . ILE A 1 102 ? -9.190 -1.237 1.506 1.00 91.00 102 ILE A CA 1
ATOM 827 C C . ILE A 1 102 ? -9.857 -2.604 1.381 1.00 91.00 102 ILE A C 1
ATOM 829 O O . ILE A 1 102 ? -11.058 -2.694 1.131 1.00 91.00 102 ILE A O 1
ATOM 833 N N . GLN A 1 103 ? -9.078 -3.668 1.567 1.00 91.62 103 GLN A N 1
ATOM 834 C CA . GLN A 1 103 ? -9.559 -5.043 1.607 1.00 91.62 103 GLN A CA 1
ATOM 835 C C . GLN A 1 103 ? -9.231 -5.693 2.948 1.00 91.62 103 GLN A C 1
ATOM 837 O O . GLN A 1 103 ? -8.111 -5.610 3.460 1.00 91.62 103 GLN A O 1
ATOM 842 N N . GLU A 1 104 ? -10.234 -6.358 3.509 1.00 90.06 104 GLU A N 1
ATOM 843 C CA . GLU A 1 104 ? -10.104 -7.097 4.756 1.00 90.06 104 GLU A CA 1
ATOM 844 C C . GLU A 1 104 ? -9.505 -8.484 4.511 1.00 90.06 104 GLU A C 1
ATOM 846 O O . GLU A 1 104 ? -9.933 -9.231 3.625 1.00 90.06 104 GLU A O 1
ATOM 851 N N . VAL A 1 105 ? -8.522 -8.849 5.331 1.00 88.50 105 VAL A N 1
ATOM 852 C CA . VAL A 1 105 ? -7.968 -10.203 5.363 1.00 88.50 105 VAL A CA 1
ATOM 853 C C . VAL A 1 105 ? -8.807 -11.047 6.325 1.00 88.50 105 VAL A C 1
ATOM 855 O O . VAL A 1 105 ? -8.687 -10.917 7.537 1.00 88.50 105 VAL A O 1
ATOM 858 N N . ARG A 1 106 ? -9.655 -11.931 5.777 1.00 79.25 106 ARG A N 1
ATOM 859 C CA . ARG A 1 106 ? -10.627 -12.744 6.546 1.00 79.25 106 ARG A CA 1
ATOM 860 C C . ARG A 1 106 ? -10.007 -13.675 7.597 1.00 79.25 106 ARG A C 1
ATOM 862 O O . ARG A 1 106 ? -10.684 -14.050 8.547 1.00 79.25 106 ARG A O 1
ATOM 869 N N . ARG A 1 107 ? -8.764 -14.113 7.393 1.00 79.19 107 ARG A N 1
ATOM 870 C CA . ARG A 1 107 ? -7.998 -14.939 8.338 1.00 79.19 107 ARG A CA 1
ATOM 871 C C . ARG A 1 107 ? -6.626 -14.287 8.510 1.00 79.19 107 ARG A C 1
ATOM 873 O O . ARG A 1 107 ? -5.808 -14.451 7.602 1.00 79.19 107 ARG A O 1
ATOM 880 N N . PRO A 1 108 ? -6.444 -13.469 9.558 1.00 60.62 108 PRO A N 1
ATOM 881 C CA . PRO A 1 108 ? -5.202 -12.743 9.789 1.00 60.62 108 PRO A CA 1
ATOM 882 C C . PRO A 1 108 ? -4.038 -13.669 10.149 1.00 60.62 108 PRO A C 1
ATOM 884 O O . PRO A 1 108 ? -4.291 -14.739 10.747 1.00 60.62 108 PRO A O 1
#

Secondary structure (DSSP, 8-state):
---PPPHHHHTBTTTB--SEE---STTHHHHHHHHHHHHHHHHHHTGGG-EEEEEEEEETTEEEEEEEES-HHHHH-GGGHHHHHHHHHHHHHHSS-EEEEEEE-S--

Sequence (108 aa):
MGQKVNPLGLRLNITRTWDSIWYANKDYSVNLIEDQKIRKFLKTRLQHAALSKIILERTGDKVRVKLFTARPGIIIGKKGSEIEILKKELEKLINRKAVIDIQEVRRP

Foldseek 3Di:
DDPDDDPQVVCDPPPDDDLEDEDDDPCPVVVVVLVVVLVVVCCVVCVVFAWDGWHWYDDPQEIEIETETQHVDVCCDDVSPNVVVVQVVSCVSSVTHYHYHYDYDPPD

Radius of gyration: 15.34 Å; chains: 1; bounding box: 44×37×35 Å